Protein AF-A0A7G8HA91-F1 (afdb_monomer_lite)

pLDDT: mean 74.16, std 12.28, range [46.06, 89.06]

Radius of gyration: 21.81 Å; chains: 1; bounding box: 68×34×41 Å

Sequence (102 aa):
MRGGRLWSLIVLALVLGGLVVPILLSAVRRQASSRGFGRGVATSLCSLAHTSTGLSHDDAMAQLEEIQTSFVRTRAVDAEAFLDGVDQVATSLPACRFLGEP

Secondary structure (DSSP, 8-state):
--SHHHHHHHHHHHHHHHHHHHHHHHHHHHHHHHHHHHHHHHHHHHHHHHSTTS--HHHHHHHHHHHHHHHHHTTSS-HHHHHHHHHHHHHH-GGGGGGG--

Structure (mmCIF, N/CA/C/O backbone):
data_AF-A0A7G8HA91-F1
#
_entry.id   AF-A0A7G8HA91-F1
#
loop_
_atom_site.group_PDB
_atom_site.id
_atom_site.type_symbol
_atom_site.label_atom_id
_atom_site.label_alt_id
_atom_site.label_comp_id
_atom_site.label_asym_id
_atom_site.label_entity_id
_atom_site.label_seq_id
_atom_site.pdbx_PDB_ins_code
_atom_site.Cartn_x
_atom_site.Cartn_y
_atom_site.Cartn_z
_atom_site.occupancy
_atom_site.B_iso_or_equiv
_atom_site.auth_seq_id
_atom_site.auth_comp_id
_atom_site.auth_asym_id
_atom_site.auth_atom_id
_atom_site.pdbx_PDB_model_num
ATOM 1 N N . MET A 1 1 ? -49.887 19.502 27.099 1.00 46.06 1 MET A N 1
ATOM 2 C CA . MET A 1 1 ? -48.549 18.867 27.135 1.00 46.06 1 MET A CA 1
ATOM 3 C C . MET A 1 1 ? -48.373 17.966 25.906 1.00 46.06 1 MET A C 1
ATOM 5 O O . MET A 1 1 ? -48.756 16.809 25.951 1.00 46.06 1 MET A O 1
ATOM 9 N N . ARG A 1 2 ? -47.903 18.488 24.762 1.00 53.91 2 ARG A N 1
ATOM 10 C CA . ARG A 1 2 ? -47.718 17.685 23.523 1.00 53.91 2 ARG A CA 1
ATOM 11 C C . ARG A 1 2 ? -46.360 17.888 22.827 1.00 53.91 2 ARG A C 1
ATOM 13 O O . ARG A 1 2 ? -46.041 17.129 21.925 1.00 53.91 2 ARG A O 1
ATOM 20 N N . GLY A 1 3 ? -45.534 18.835 23.289 1.00 56.19 3 GLY A N 1
ATOM 21 C CA . GLY A 1 3 ? -44.212 19.128 22.708 1.00 56.19 3 GLY A CA 1
ATOM 22 C C . GLY A 1 3 ? -43.041 18.290 23.245 1.00 56.19 3 GLY A C 1
ATOM 23 O O . GLY A 1 3 ? -42.025 18.175 22.570 1.00 56.19 3 GLY A O 1
ATOM 24 N N . GLY A 1 4 ? -43.169 17.660 24.420 1.00 63.22 4 GLY A N 1
ATOM 25 C CA . GLY A 1 4 ? -42.050 16.942 25.058 1.00 63.22 4 GLY A CA 1
ATOM 26 C C . GLY A 1 4 ? -41.671 15.616 24.386 1.00 63.22 4 GLY A C 1
ATOM 27 O O . GLY A 1 4 ? -40.512 15.212 24.419 1.00 63.22 4 GLY A O 1
ATOM 28 N N . ARG A 1 5 ? -42.629 14.949 23.725 1.00 66.94 5 ARG A N 1
ATOM 29 C CA . ARG A 1 5 ? -42.405 13.619 23.130 1.00 66.94 5 ARG A CA 1
ATOM 30 C C . ARG A 1 5 ? -41.576 13.675 21.844 1.00 66.94 5 ARG A C 1
ATOM 32 O O . ARG A 1 5 ? -40.789 12.772 21.597 1.00 66.94 5 ARG A O 1
ATOM 39 N N . LEU A 1 6 ? -41.719 14.748 21.061 1.00 68.12 6 LEU A N 1
ATOM 40 C CA . LEU A 1 6 ? -40.935 14.958 19.839 1.00 68.12 6 LEU A CA 1
ATOM 41 C C . LEU A 1 6 ? -39.490 15.353 20.169 1.00 68.12 6 LEU A C 1
ATOM 43 O O . LEU A 1 6 ? -38.549 14.822 19.591 1.00 68.12 6 LEU A O 1
ATOM 47 N N . TRP A 1 7 ? -39.321 16.230 21.161 1.00 71.75 7 TRP A N 1
ATOM 48 C CA . TRP A 1 7 ? -38.006 16.650 21.645 1.00 71.75 7 TRP A CA 1
ATOM 49 C C . TRP A 1 7 ? -37.199 15.492 22.231 1.00 71.75 7 TRP A C 1
ATOM 51 O O . TRP A 1 7 ? -36.011 15.371 21.952 1.00 71.75 7 TRP A O 1
ATOM 61 N N . SER A 1 8 ? -37.845 14.593 22.976 1.00 71.88 8 SER A N 1
ATOM 62 C CA . SER A 1 8 ? -37.177 13.415 23.533 1.00 71.88 8 SER A CA 1
ATOM 63 C C . SER A 1 8 ? -36.667 12.456 22.447 1.00 71.88 8 SER A C 1
ATOM 65 O O . SER A 1 8 ? -35.565 11.933 22.578 1.00 71.88 8 SER A O 1
ATOM 67 N N . LEU A 1 9 ? -37.398 12.293 21.336 1.00 71.81 9 LEU A N 1
ATOM 68 C CA . LEU A 1 9 ? -36.954 11.486 20.190 1.00 71.81 9 LEU A CA 1
ATOM 69 C C . LEU A 1 9 ? -35.764 12.114 19.452 1.00 71.81 9 LEU A C 1
ATOM 71 O O . LEU A 1 9 ? -34.849 11.398 19.059 1.00 71.81 9 LEU A O 1
ATOM 75 N N . ILE A 1 10 ? -35.752 13.441 19.297 1.00 72.56 10 ILE A N 1
ATOM 76 C CA . ILE A 1 10 ? -34.640 14.168 18.663 1.00 72.56 10 ILE A CA 1
ATOM 77 C C 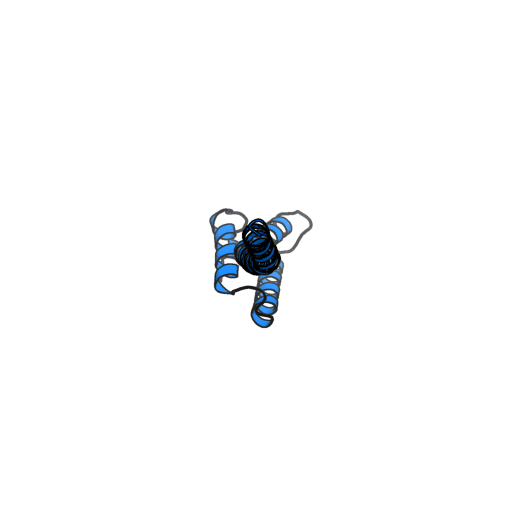. ILE A 1 10 ? -33.372 14.059 19.516 1.00 72.56 10 ILE A C 1
ATOM 79 O O . ILE A 1 10 ? -32.301 13.773 18.988 1.00 72.56 10 ILE A O 1
ATOM 83 N N . VAL A 1 11 ? -33.492 14.223 20.837 1.00 73.00 11 VAL A N 1
ATOM 84 C CA . VAL A 1 11 ? -32.366 14.053 21.767 1.00 73.00 11 VAL A CA 1
ATOM 85 C C . VAL A 1 11 ? -31.868 12.609 21.754 1.00 73.00 11 VAL A C 1
ATOM 87 O O . VAL A 1 11 ? -30.665 12.385 21.680 1.00 73.00 11 VAL A O 1
ATOM 90 N N . LEU A 1 12 ? -32.769 11.623 21.746 1.00 72.75 12 LEU A N 1
ATOM 91 C CA . LEU A 1 12 ? -32.394 10.211 21.662 1.00 72.75 12 LEU A CA 1
ATOM 92 C C . LEU A 1 12 ? -31.651 9.898 20.352 1.00 72.75 12 LEU A C 1
ATOM 94 O O . LEU A 1 12 ? -30.636 9.208 20.377 1.00 72.75 12 LEU A O 1
ATOM 98 N N . ALA A 1 13 ? -32.107 10.450 19.224 1.00 68.31 13 ALA A N 1
ATOM 99 C CA . ALA A 1 13 ? -31.448 10.308 17.928 1.00 68.31 13 ALA A CA 1
ATOM 100 C C . ALA A 1 13 ? -30.088 11.026 17.873 1.00 68.31 13 ALA A C 1
ATOM 102 O O . ALA A 1 13 ? -29.157 10.501 17.273 1.00 68.31 13 ALA A O 1
ATOM 103 N N . LEU A 1 14 ? -29.942 12.182 18.528 1.00 69.75 14 LEU A N 1
ATOM 104 C CA . LEU A 1 14 ? -28.666 12.896 18.653 1.00 69.75 14 LEU A CA 1
ATOM 105 C C . LEU A 1 14 ? -27.666 12.142 19.535 1.00 69.75 14 LEU A C 1
ATOM 107 O O . LEU A 1 14 ? -26.488 12.092 19.198 1.00 69.75 14 LEU A O 1
ATOM 111 N N . VAL A 1 15 ? -28.118 11.524 20.628 1.00 65.44 15 VAL A N 1
ATOM 112 C CA . VAL A 1 15 ? -27.260 10.714 21.509 1.00 65.44 15 VAL A CA 1
ATOM 113 C C . VAL A 1 15 ? -26.856 9.411 20.816 1.00 65.44 15 VAL A C 1
ATOM 115 O O . VAL A 1 15 ? -25.678 9.065 20.809 1.00 65.44 15 VAL A O 1
ATOM 118 N N . LEU A 1 16 ? -27.796 8.718 20.165 1.00 60.56 16 LEU A N 1
ATOM 119 C CA . LEU A 1 16 ? -27.498 7.512 19.385 1.00 60.56 16 LEU A CA 1
ATOM 120 C C . LEU A 1 16 ? -26.612 7.829 18.173 1.00 60.56 16 LEU A C 1
ATOM 122 O O . LEU A 1 16 ? -25.626 7.137 17.941 1.00 60.56 16 LEU A O 1
ATOM 126 N N . GLY A 1 17 ? -26.898 8.900 17.433 1.00 59.31 17 GLY A N 1
ATOM 127 C CA . GLY A 1 17 ? -26.081 9.352 16.308 1.00 59.31 17 GLY A CA 1
ATOM 128 C C . GLY A 1 17 ? -24.686 9.799 16.745 1.00 59.31 17 GLY A C 1
ATOM 129 O O . GLY A 1 17 ? -23.697 9.405 16.138 1.00 59.31 17 GLY A O 1
ATOM 130 N N . GLY A 1 18 ? -24.581 10.545 17.845 1.00 59.78 18 GLY A N 1
ATOM 131 C CA . GLY A 1 18 ? -23.310 11.015 18.393 1.00 59.78 18 GLY A CA 1
ATOM 132 C C . GLY A 1 18 ? -22.404 9.898 18.912 1.00 59.78 18 GLY A C 1
ATOM 133 O O . GLY A 1 18 ? -21.190 10.067 18.902 1.00 59.78 18 GLY A O 1
ATOM 134 N N . LEU A 1 19 ? -22.965 8.756 19.325 1.00 58.06 19 LEU A N 1
ATOM 135 C CA . LEU A 1 19 ? -22.198 7.635 19.879 1.00 58.06 19 LEU A CA 1
ATOM 136 C C . LEU A 1 19 ? -21.923 6.527 18.852 1.00 58.06 19 LEU A C 1
ATOM 138 O O . LEU A 1 19 ? -20.832 5.966 18.824 1.00 58.06 19 LEU A O 1
ATOM 142 N N . VAL A 1 20 ? -22.883 6.225 17.975 1.00 57.12 20 VAL A N 1
ATOM 143 C CA . VAL A 1 20 ? -22.784 5.109 17.018 1.00 57.12 20 VAL A CA 1
ATOM 144 C C . VAL A 1 20 ? -21.978 5.495 15.771 1.00 57.12 20 VAL A C 1
ATOM 146 O O . VAL A 1 20 ? -21.193 4.689 15.267 1.00 57.12 20 VAL A O 1
ATOM 149 N N . VAL A 1 21 ? -22.095 6.742 15.302 1.00 58.47 21 VAL A N 1
ATOM 150 C CA . VAL A 1 21 ? -21.350 7.248 14.135 1.00 58.47 21 VAL A CA 1
ATOM 151 C C . VAL A 1 21 ? -19.825 7.228 14.336 1.00 58.47 21 VAL A C 1
ATOM 153 O O . VAL A 1 21 ? -19.140 6.718 13.447 1.00 58.47 21 VAL A O 1
ATOM 156 N N . PRO A 1 22 ? -19.240 7.695 15.460 1.00 56.34 22 PRO A N 1
ATOM 157 C CA . PRO A 1 22 ? -17.785 7.651 15.635 1.00 56.34 22 PRO A CA 1
ATOM 158 C C . PRO A 1 22 ? -17.230 6.227 15.773 1.00 56.34 22 PRO A C 1
ATOM 160 O O . PRO A 1 22 ? -16.105 5.973 15.338 1.00 56.34 22 PRO A O 1
ATOM 163 N N . ILE A 1 23 ? -18.004 5.282 16.318 1.00 59.84 23 ILE A N 1
ATOM 164 C CA . ILE A 1 23 ? -17.590 3.874 16.437 1.00 59.84 23 ILE A CA 1
ATOM 165 C C . ILE A 1 23 ? -17.545 3.220 15.051 1.00 59.84 23 ILE A C 1
ATOM 167 O O . ILE A 1 23 ? -16.541 2.601 14.693 1.00 59.84 23 ILE A O 1
ATOM 171 N N . LEU A 1 24 ? -18.584 3.425 14.235 1.00 54.47 24 LEU A N 1
ATOM 172 C CA . LEU A 1 24 ? -18.622 2.934 12.855 1.00 54.47 24 LEU A CA 1
ATOM 173 C C . LEU A 1 24 ? -17.533 3.582 11.994 1.00 54.47 24 LEU A C 1
ATOM 175 O O . LEU A 1 24 ? -16.824 2.877 11.281 1.00 54.47 24 LEU A O 1
ATOM 179 N N . LEU A 1 25 ? -17.325 4.897 12.107 1.00 53.69 25 LEU A N 1
ATOM 180 C CA . LEU A 1 25 ? -16.247 5.595 11.399 1.00 53.69 25 LEU A CA 1
ATOM 181 C C . LEU A 1 25 ? -14.861 5.089 11.803 1.00 53.69 25 LEU A C 1
ATOM 183 O O . LEU A 1 25 ? -13.983 4.999 10.950 1.00 53.69 25 LEU A O 1
ATOM 187 N N . SER A 1 26 ? -14.654 4.735 13.073 1.00 56.12 26 SER A N 1
ATOM 188 C CA . SER A 1 26 ? -13.379 4.189 13.554 1.00 56.12 26 SER A CA 1
ATOM 189 C C . SER A 1 26 ? -13.113 2.787 13.009 1.00 56.12 26 SER A C 1
ATOM 191 O O . SER A 1 26 ? -11.992 2.495 12.593 1.00 56.12 26 SER A O 1
ATOM 193 N N . ALA A 1 27 ? -14.139 1.933 12.957 1.00 55.75 27 ALA A N 1
ATOM 194 C CA . ALA A 1 27 ? -14.039 0.601 12.366 1.00 55.75 27 ALA A CA 1
ATOM 195 C C . ALA A 1 27 ? -13.806 0.673 10.848 1.00 55.75 27 ALA A C 1
ATOM 197 O O . ALA A 1 27 ? -12.904 0.020 10.328 1.00 55.75 27 ALA A O 1
ATOM 198 N N . VAL A 1 28 ? -14.544 1.542 10.148 1.00 55.06 28 VAL A N 1
ATOM 199 C CA . VAL A 1 28 ? -14.372 1.772 8.707 1.00 55.06 28 VAL A CA 1
ATOM 200 C C . VAL A 1 28 ? -13.005 2.381 8.406 1.00 55.06 28 VAL A C 1
ATOM 202 O O . VAL A 1 28 ? -12.362 1.949 7.459 1.00 55.06 28 VAL A O 1
ATOM 205 N N . ARG A 1 29 ? -12.499 3.318 9.220 1.00 52.88 29 ARG A N 1
ATOM 206 C CA . ARG A 1 29 ? -11.131 3.843 9.070 1.00 52.88 29 ARG A CA 1
ATOM 207 C C . ARG A 1 29 ? -10.076 2.767 9.265 1.00 52.88 29 ARG A C 1
ATOM 209 O O . ARG A 1 29 ? -9.147 2.715 8.471 1.00 52.88 29 ARG A O 1
ATOM 216 N N . ARG A 1 30 ? -10.207 1.909 10.282 1.00 54.50 30 ARG A N 1
ATOM 217 C CA . ARG A 1 30 ? -9.269 0.791 10.490 1.00 54.50 30 ARG A CA 1
ATOM 218 C C . ARG A 1 30 ? -9.289 -0.182 9.315 1.00 54.50 30 ARG A C 1
ATOM 220 O O . ARG A 1 30 ? -8.231 -0.584 8.852 1.00 54.50 30 ARG A O 1
ATOM 227 N N . GLN A 1 31 ? -10.467 -0.483 8.781 1.00 50.31 31 GLN A N 1
ATOM 228 C CA . GLN A 1 31 ? -10.621 -1.415 7.664 1.00 50.31 31 GLN A CA 1
ATOM 229 C C . GLN A 1 31 ? -10.218 -0.816 6.306 1.00 50.31 31 GLN A C 1
ATOM 231 O O . GLN A 1 31 ? -9.670 -1.508 5.453 1.00 50.31 31 GLN A O 1
ATOM 236 N N . ALA A 1 32 ? -10.451 0.480 6.092 1.00 53.34 32 ALA A N 1
ATOM 237 C CA . ALA A 1 32 ? -9.965 1.200 4.917 1.00 53.34 32 ALA A CA 1
ATOM 238 C C . ALA A 1 32 ? -8.441 1.377 4.970 1.00 53.34 32 ALA A C 1
ATOM 240 O O . ALA A 1 32 ? -7.769 1.208 3.955 1.00 53.34 32 ALA A O 1
ATOM 241 N N . SER A 1 33 ? -7.896 1.645 6.161 1.00 54.22 33 SER A N 1
ATOM 242 C CA . SER A 1 33 ? -6.454 1.663 6.389 1.00 54.22 33 SER A CA 1
ATOM 243 C C . SER A 1 33 ? -5.849 0.293 6.102 1.00 54.22 33 SER A C 1
ATOM 245 O O . SER A 1 33 ? -4.845 0.244 5.410 1.00 54.22 33 SER A O 1
ATOM 247 N N . SER A 1 34 ? -6.454 -0.815 6.552 1.00 58.25 34 SER A N 1
ATOM 248 C CA . SER A 1 34 ? -5.876 -2.154 6.358 1.00 58.25 34 SER A CA 1
ATOM 249 C C . SER A 1 34 ? -5.842 -2.586 4.890 1.00 58.25 34 SER A C 1
ATOM 251 O O . SER A 1 34 ? -4.833 -3.118 4.444 1.00 58.25 34 SER A O 1
ATOM 253 N N . ARG A 1 35 ? -6.903 -2.308 4.119 1.00 62.25 35 ARG A N 1
ATOM 254 C CA . ARG A 1 35 ? -6.982 -2.675 2.693 1.00 62.25 35 ARG A CA 1
ATOM 255 C C . ARG A 1 35 ? -6.063 -1.847 1.794 1.00 62.25 35 ARG A C 1
ATOM 257 O O . ARG A 1 35 ? -5.627 -2.328 0.758 1.00 62.25 35 ARG A O 1
ATOM 264 N N . GLY A 1 36 ? -5.788 -0.596 2.163 1.00 75.75 36 GLY A N 1
ATOM 265 C CA . GLY A 1 36 ? -4.908 0.291 1.394 1.00 75.75 36 GLY A CA 1
ATOM 266 C C . GLY A 1 36 ? -3.436 0.234 1.807 1.00 75.75 36 GLY A C 1
ATOM 267 O O . GLY A 1 36 ? -2.584 0.728 1.070 1.00 75.75 36 GLY A O 1
ATOM 268 N N . PHE A 1 37 ? -3.127 -0.343 2.973 1.00 78.94 37 PHE A N 1
ATOM 269 C CA . PHE A 1 37 ? -1.792 -0.277 3.566 1.00 78.94 37 PHE A CA 1
ATOM 270 C C . PHE A 1 37 ? -0.743 -1.023 2.737 1.00 78.94 37 PHE A C 1
ATOM 272 O O . PHE A 1 37 ? 0.262 -0.420 2.371 1.00 78.94 37 PHE A O 1
ATOM 279 N N . GLY A 1 38 ? -1.005 -2.283 2.367 1.00 81.69 38 GLY A N 1
ATOM 280 C CA . GLY A 1 38 ? -0.078 -3.077 1.547 1.00 81.69 38 GLY A CA 1
ATOM 281 C C . GLY A 1 38 ? 0.234 -2.416 0.207 1.00 81.69 38 GLY A C 1
ATOM 282 O O . GLY A 1 38 ? 1.394 -2.272 -0.171 1.00 81.69 38 GLY A O 1
ATOM 283 N N . ARG A 1 39 ? -0.798 -1.870 -0.447 1.00 84.62 39 ARG A N 1
ATOM 284 C CA . ARG A 1 39 ? -0.662 -1.109 -1.695 1.00 84.62 39 ARG A CA 1
ATOM 285 C C . ARG A 1 39 ? 0.197 0.146 -1.516 1.00 84.62 39 ARG A C 1
ATOM 287 O O . ARG A 1 39 ? 1.060 0.425 -2.346 1.00 84.62 39 ARG A O 1
ATOM 294 N N . GLY A 1 40 ? -0.022 0.912 -0.447 1.00 84.38 40 GLY A N 1
ATOM 295 C CA . GLY A 1 40 ? 0.746 2.127 -0.155 1.00 84.38 40 GLY A CA 1
ATOM 296 C C . GLY A 1 40 ? 2.221 1.846 0.142 1.00 84.38 40 GLY A C 1
ATOM 297 O O . GLY A 1 40 ? 3.095 2.536 -0.388 1.00 84.38 40 GLY A O 1
ATOM 298 N N . VAL A 1 41 ? 2.496 0.805 0.932 1.00 85.75 41 VAL A N 1
ATOM 299 C CA . VAL A 1 41 ? 3.859 0.350 1.245 1.00 85.75 41 VAL A CA 1
ATOM 300 C C . VAL A 1 41 ? 4.567 -0.118 -0.024 1.00 85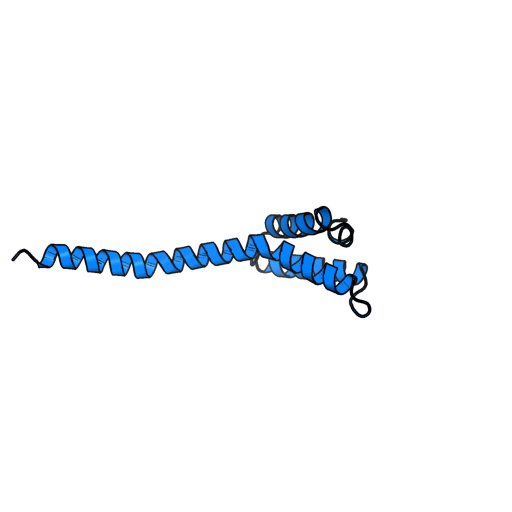.75 41 VAL A C 1
ATOM 302 O O . VAL A 1 41 ? 5.638 0.397 -0.336 1.00 85.75 41 VAL A O 1
ATOM 305 N N . ALA A 1 42 ? 3.940 -0.997 -0.811 1.00 86.00 42 ALA A N 1
ATOM 306 C CA . ALA A 1 42 ? 4.521 -1.500 -2.054 1.00 86.00 42 ALA A CA 1
ATOM 307 C C . ALA A 1 42 ? 4.785 -0.382 -3.076 1.00 86.00 42 ALA A C 1
ATOM 309 O O . ALA A 1 42 ? 5.846 -0.342 -3.692 1.00 86.00 42 ALA A O 1
ATOM 310 N N . THR A 1 43 ? 3.868 0.582 -3.216 1.00 86.00 43 THR A N 1
ATOM 311 C CA . THR A 1 43 ? 4.073 1.739 -4.109 1.00 86.00 43 THR A CA 1
ATOM 312 C C . THR A 1 43 ? 5.260 2.594 -3.653 1.00 86.00 43 THR A C 1
ATOM 314 O O . THR A 1 43 ? 6.056 3.040 -4.478 1.00 86.00 43 THR A O 1
ATOM 317 N N . SER A 1 44 ? 5.403 2.803 -2.340 1.00 84.81 44 SER A N 1
ATOM 318 C CA . SER A 1 44 ? 6.497 3.598 -1.770 1.00 84.81 44 SER A CA 1
ATOM 319 C C . SER A 1 44 ? 7.846 2.898 -1.937 1.00 84.81 44 SER A C 1
ATOM 321 O O . SER A 1 44 ? 8.798 3.521 -2.399 1.00 84.81 44 SER A O 1
ATOM 323 N N . LEU A 1 45 ? 7.919 1.601 -1.625 1.00 84.44 45 LEU A N 1
ATOM 324 C CA . LEU A 1 45 ? 9.131 0.794 -1.788 1.00 84.44 45 LEU A CA 1
ATOM 325 C C . LEU A 1 45 ? 9.541 0.685 -3.255 1.00 84.44 45 LEU A C 1
ATOM 327 O O . LEU A 1 45 ? 10.710 0.878 -3.570 1.00 84.44 45 LEU A O 1
ATOM 331 N N . CYS A 1 46 ? 8.584 0.473 -4.160 1.00 86.12 46 CYS A N 1
ATOM 332 C CA . CYS A 1 46 ? 8.876 0.464 -5.587 1.00 86.12 46 CYS A CA 1
ATOM 333 C C . CYS A 1 46 ? 9.391 1.823 -6.077 1.0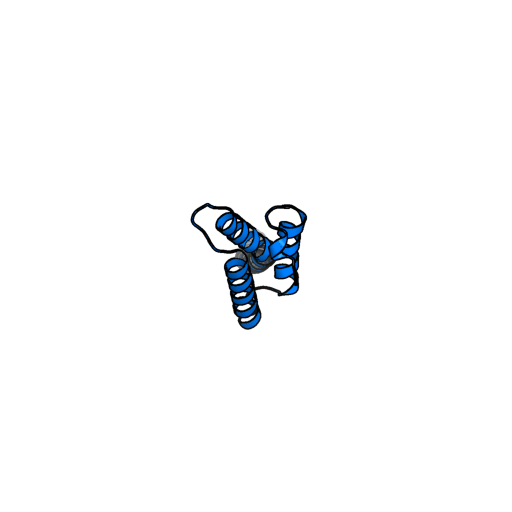0 86.12 46 CYS A C 1
ATOM 335 O O . CYS A 1 46 ? 10.368 1.882 -6.817 1.00 86.12 46 CYS A O 1
ATOM 337 N N . SER A 1 47 ? 8.783 2.929 -5.630 1.00 84.69 47 SER A N 1
ATOM 338 C CA . SER A 1 47 ? 9.279 4.266 -5.963 1.00 84.69 47 SER A CA 1
ATOM 339 C C . SER A 1 47 ? 10.699 4.490 -5.449 1.00 84.69 47 SER A C 1
ATOM 341 O O . SER A 1 47 ? 11.494 5.097 -6.159 1.00 84.69 47 SER A O 1
ATOM 343 N N . LEU A 1 48 ? 11.022 4.023 -4.239 1.00 82.62 48 LEU A N 1
ATOM 344 C CA . LEU A 1 48 ? 12.366 4.142 -3.675 1.00 82.62 48 LEU A CA 1
ATOM 345 C C . LEU A 1 48 ? 13.369 3.339 -4.500 1.00 82.62 48 LEU A C 1
ATOM 347 O O . LEU A 1 48 ? 14.347 3.924 -4.953 1.00 82.62 48 LEU A O 1
ATOM 351 N N . ALA A 1 49 ? 13.062 2.073 -4.784 1.00 83.56 49 ALA A N 1
ATOM 352 C CA . ALA A 1 49 ? 13.897 1.176 -5.579 1.00 83.56 49 ALA A CA 1
ATOM 353 C C . ALA A 1 49 ? 14.156 1.662 -7.018 1.00 83.56 49 ALA A C 1
ATOM 355 O O . ALA A 1 49 ? 15.158 1.306 -7.634 1.00 83.56 49 ALA A O 1
ATOM 356 N N . HIS A 1 50 ? 13.255 2.475 -7.577 1.00 76.50 50 HIS A N 1
ATOM 357 C CA . HIS A 1 50 ? 13.409 3.056 -8.914 1.00 76.50 50 HIS A CA 1
ATOM 358 C C . HIS A 1 50 ? 14.033 4.456 -8.928 1.00 76.50 50 HIS A C 1
ATOM 360 O O . HIS A 1 50 ? 14.338 4.983 -10.000 1.00 76.50 50 HIS A O 1
ATOM 366 N N . THR A 1 51 ? 14.238 5.082 -7.768 1.00 75.06 51 THR A N 1
ATOM 367 C CA . THR A 1 51 ? 14.970 6.351 -7.688 1.00 75.06 51 THR A CA 1
ATOM 368 C C . THR A 1 51 ? 16.474 6.104 -7.621 1.00 75.06 51 THR A C 1
ATOM 370 O O . THR A 1 51 ? 16.938 5.224 -6.908 1.00 75.06 51 THR A O 1
ATOM 373 N N . SER A 1 52 ? 17.263 6.922 -8.325 1.00 55.50 52 SER A N 1
ATOM 374 C CA . SER A 1 52 ? 18.722 6.771 -8.495 1.00 55.50 52 SER A CA 1
ATOM 375 C C . SER A 1 52 ? 19.563 6.865 -7.207 1.00 55.50 52 SER A C 1
ATOM 377 O O . SER A 1 52 ? 20.788 6.806 -7.270 1.00 55.50 52 SER A O 1
ATOM 379 N N . THR A 1 53 ? 18.924 7.042 -6.050 1.00 60.25 53 THR A N 1
ATOM 380 C CA . THR A 1 53 ? 19.534 7.137 -4.716 1.00 60.25 53 THR A CA 1
ATOM 381 C C . THR A 1 53 ? 18.916 6.185 -3.684 1.00 60.25 53 THR A C 1
ATOM 383 O O . THR A 1 53 ? 19.363 6.190 -2.539 1.00 60.25 53 THR A O 1
ATOM 386 N N . GLY A 1 54 ? 17.892 5.399 -4.030 1.00 66.38 54 GLY A N 1
ATOM 387 C CA . GLY A 1 54 ? 17.067 4.683 -3.056 1.00 66.38 54 GLY A CA 1
ATOM 388 C C . GLY A 1 54 ? 17.097 3.171 -3.243 1.00 66.38 54 GLY A C 1
ATOM 389 O O . GLY A 1 54 ? 16.839 2.704 -4.337 1.00 66.38 54 GLY A O 1
ATOM 390 N N . LEU A 1 55 ? 17.405 2.459 -2.152 1.00 67.81 55 LEU A N 1
ATOM 391 C CA . LEU A 1 55 ? 17.178 1.032 -1.865 1.00 67.81 55 LEU A CA 1
ATOM 392 C C . LEU A 1 55 ? 17.390 0.007 -3.003 1.00 67.81 55 LEU A C 1
ATOM 394 O O . LEU A 1 55 ? 16.691 0.015 -4.011 1.00 67.81 55 LEU A O 1
ATOM 398 N N . SER A 1 56 ? 18.267 -0.980 -2.790 1.00 82.94 56 SER A N 1
ATOM 399 C CA . SER A 1 56 ? 18.309 -2.139 -3.692 1.00 82.94 56 SER A CA 1
ATOM 400 C C . SER A 1 56 ? 16.982 -2.918 -3.658 1.00 82.94 56 SER A C 1
ATOM 402 O O . SER A 1 56 ? 16.206 -2.800 -2.706 1.00 82.94 56 SER A O 1
ATOM 404 N N . HIS A 1 57 ? 16.707 -3.723 -4.690 1.00 83.00 57 HIS A N 1
ATOM 405 C CA . HIS A 1 57 ? 15.520 -4.589 -4.703 1.00 83.00 57 HIS A CA 1
ATOM 406 C C . HIS A 1 57 ? 15.488 -5.522 -3.482 1.00 83.00 57 HIS A C 1
ATOM 408 O O . HIS A 1 57 ? 14.434 -5.677 -2.867 1.00 83.00 57 HIS A O 1
ATOM 414 N N . ASP A 1 58 ? 16.648 -6.052 -3.086 1.00 83.44 58 ASP A N 1
ATOM 415 C CA . ASP A 1 58 ? 16.790 -6.917 -1.913 1.00 83.44 58 ASP A CA 1
ATOM 416 C C . ASP A 1 58 ? 16.476 -6.162 -0.614 1.00 83.44 58 ASP A C 1
ATOM 418 O O . ASP A 1 58 ? 15.728 -6.655 0.228 1.00 83.44 58 ASP A O 1
ATOM 422 N N . ASP A 1 59 ? 16.965 -4.925 -0.471 1.00 86.00 59 ASP A N 1
ATOM 423 C CA . ASP A 1 59 ? 16.640 -4.087 0.690 1.00 86.00 59 ASP A CA 1
ATOM 424 C C . ASP A 1 59 ? 15.143 -3.744 0.738 1.00 86.00 59 ASP A C 1
ATOM 426 O O . ASP A 1 59 ? 14.560 -3.599 1.815 1.00 86.00 59 ASP A O 1
ATOM 430 N N . ALA A 1 60 ? 14.507 -3.593 -0.428 1.00 85.56 60 ALA A N 1
ATOM 431 C CA . ALA A 1 60 ? 13.088 -3.265 -0.526 1.00 85.56 60 ALA A CA 1
ATOM 432 C C . ALA A 1 60 ? 12.222 -4.459 -0.132 1.00 85.56 60 ALA A C 1
ATOM 434 O O . ALA A 1 60 ? 11.236 -4.280 0.584 1.00 85.56 60 ALA A O 1
ATOM 435 N N . MET A 1 61 ? 12.624 -5.668 -0.525 1.00 86.44 61 MET A N 1
ATOM 436 C CA . MET A 1 61 ? 12.007 -6.903 -0.052 1.00 86.44 61 MET A CA 1
ATOM 437 C C . MET A 1 61 ? 12.221 -7.115 1.448 1.00 86.44 61 MET A C 1
ATOM 439 O O . MET A 1 61 ? 11.256 -7.385 2.160 1.00 86.44 61 MET A O 1
ATOM 443 N N . ALA A 1 62 ? 13.439 -6.905 1.955 1.00 86.94 62 ALA A N 1
ATOM 444 C CA . ALA A 1 62 ? 13.732 -7.037 3.381 1.00 86.94 62 ALA A CA 1
ATOM 445 C C . ALA A 1 62 ? 12.887 -6.072 4.231 1.00 86.94 62 ALA A C 1
ATOM 447 O O . ALA A 1 62 ? 12.323 -6.464 5.253 1.00 86.94 62 ALA A O 1
ATOM 448 N N . GLN A 1 63 ? 12.724 -4.821 3.783 1.00 86.25 63 GLN A N 1
ATOM 449 C CA . GLN A 1 63 ? 11.829 -3.876 4.453 1.00 86.25 63 GLN A CA 1
ATOM 450 C C . GLN A 1 63 ? 10.357 -4.272 4.343 1.00 86.25 63 GLN A C 1
ATOM 452 O O . GLN A 1 63 ? 9.605 -4.092 5.302 1.00 86.25 63 GLN A O 1
ATOM 457 N N . LEU A 1 64 ? 9.920 -4.808 3.201 1.00 86.75 64 LEU A N 1
ATOM 458 C CA . LEU A 1 64 ? 8.553 -5.295 3.043 1.00 86.75 64 LEU A CA 1
ATOM 459 C C . LEU A 1 64 ? 8.249 -6.424 4.042 1.00 86.75 64 LEU A C 1
ATOM 461 O O . LEU A 1 64 ? 7.200 -6.396 4.690 1.00 86.75 64 LEU A O 1
ATOM 4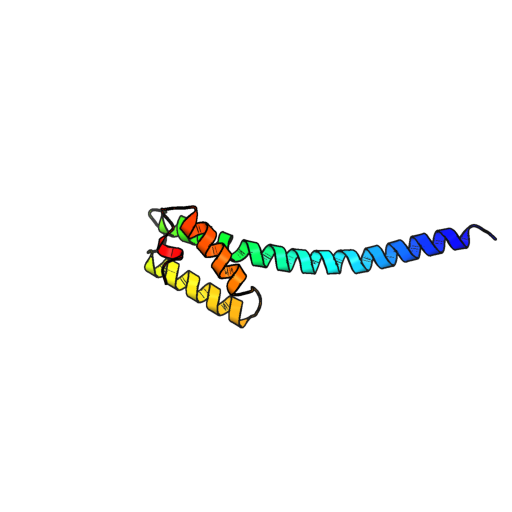65 N N . GLU A 1 65 ? 9.176 -7.368 4.206 1.00 87.25 65 GLU A N 1
ATOM 466 C CA . GLU A 1 65 ? 9.070 -8.488 5.145 1.00 87.25 65 GLU A CA 1
ATOM 467 C C . GLU A 1 65 ? 9.103 -8.016 6.607 1.00 87.25 65 GLU A C 1
ATOM 469 O O . GLU A 1 65 ? 8.297 -8.464 7.431 1.00 87.25 65 GLU A O 1
ATOM 474 N N . GLU A 1 66 ? 9.968 -7.053 6.943 1.00 87.19 66 GLU A N 1
ATOM 475 C CA . GLU A 1 66 ? 10.019 -6.452 8.279 1.00 87.19 66 GLU A CA 1
ATOM 476 C C . GLU A 1 66 ? 8.696 -5.754 8.626 1.00 87.19 66 GLU A C 1
ATOM 478 O O . GLU A 1 66 ? 8.136 -5.958 9.713 1.00 87.19 66 GLU A O 1
ATOM 483 N N . ILE A 1 67 ? 8.152 -4.973 7.685 1.00 84.00 67 ILE A N 1
ATOM 484 C CA . ILE A 1 67 ? 6.854 -4.309 7.828 1.00 84.00 67 ILE A CA 1
ATOM 485 C C . ILE A 1 67 ? 5.763 -5.367 8.004 1.00 84.00 67 ILE A C 1
ATOM 487 O O . ILE A 1 67 ? 5.020 -5.315 8.985 1.00 84.00 67 ILE A O 1
ATOM 491 N N . GLN A 1 68 ? 5.683 -6.369 7.131 1.00 83.12 68 GLN A N 1
ATOM 492 C CA . GLN A 1 68 ? 4.694 -7.438 7.264 1.00 83.12 68 GLN A CA 1
ATOM 493 C C . GLN A 1 68 ? 4.776 -8.097 8.650 1.00 83.12 68 GLN A C 1
ATOM 495 O O . GLN A 1 68 ? 3.775 -8.173 9.366 1.00 83.12 68 GLN A O 1
ATOM 500 N N . THR A 1 69 ? 5.973 -8.494 9.077 1.00 85.19 69 THR A N 1
ATOM 501 C CA . THR A 1 69 ? 6.206 -9.184 10.351 1.00 85.19 69 THR A CA 1
ATOM 502 C C . THR A 1 69 ? 5.805 -8.323 11.551 1.00 85.19 69 THR A C 1
ATOM 504 O O . THR A 1 69 ? 5.144 -8.801 12.480 1.00 85.19 69 THR A O 1
ATOM 507 N N . SER A 1 70 ? 6.157 -7.035 11.539 1.00 80.19 70 SER A N 1
ATOM 508 C CA . SER A 1 70 ? 5.827 -6.084 12.606 1.00 80.19 70 SER A CA 1
ATOM 509 C C . SER A 1 70 ? 4.316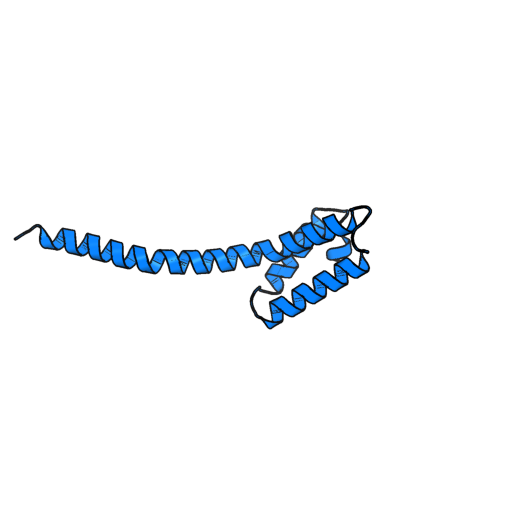 -5.825 12.707 1.00 80.19 70 SER A C 1
ATOM 511 O O . SER A 1 70 ? 3.730 -5.837 13.800 1.00 80.19 70 SER A O 1
ATOM 513 N N . PHE A 1 71 ? 3.642 -5.663 11.567 1.00 73.94 71 PHE A N 1
ATOM 514 C CA . PHE A 1 71 ? 2.210 -5.366 11.518 1.00 73.94 71 PHE A CA 1
ATOM 515 C C . PHE A 1 71 ? 1.330 -6.592 11.803 1.00 73.94 71 PHE A C 1
ATOM 517 O O . PHE A 1 71 ? 0.320 -6.466 12.503 1.00 73.94 71 PHE A O 1
ATOM 524 N N . VAL A 1 72 ? 1.742 -7.785 11.360 1.00 72.50 72 VAL A N 1
ATOM 525 C CA . VAL A 1 72 ? 1.080 -9.051 11.713 1.00 72.50 72 VAL A CA 1
ATOM 526 C C . VAL A 1 72 ? 1.210 -9.321 13.211 1.00 72.50 72 VAL A C 1
ATOM 528 O O . VAL A 1 72 ? 0.215 -9.636 13.869 1.00 72.50 72 VAL A O 1
ATOM 531 N N . ARG A 1 73 ? 2.399 -9.112 13.797 1.00 78.12 73 ARG A N 1
ATOM 532 C CA . ARG A 1 73 ? 2.621 -9.279 15.245 1.00 78.12 73 ARG A CA 1
ATOM 533 C C . ARG A 1 73 ? 1.705 -8.378 16.077 1.00 78.12 73 ARG A C 1
ATOM 535 O O . ARG A 1 73 ? 1.195 -8.804 17.111 1.00 78.12 73 ARG A O 1
ATOM 542 N N . THR A 1 74 ? 1.487 -7.143 15.635 1.00 74.00 74 THR A N 1
ATOM 543 C CA . THR A 1 74 ? 0.633 -6.168 16.334 1.00 74.00 74 THR A CA 1
ATOM 544 C C . THR A 1 74 ? -0.857 -6.324 16.013 1.00 74.00 74 THR A C 1
ATOM 546 O O . THR A 1 74 ? -1.678 -5.629 16.615 1.00 74.00 74 THR A O 1
ATOM 549 N N . ARG A 1 75 ? -1.224 -7.231 15.089 1.00 67.94 75 ARG A N 1
ATOM 550 C CA . ARG A 1 75 ? -2.564 -7.349 14.477 1.00 67.94 75 ARG A CA 1
ATOM 551 C C . ARG A 1 75 ? -3.118 -6.006 13.990 1.00 67.94 75 ARG A C 1
ATOM 553 O O . ARG A 1 75 ? -4.331 -5.791 13.980 1.00 67.94 75 ARG A O 1
ATOM 560 N N . ALA A 1 76 ? -2.231 -5.082 13.634 1.00 71.25 76 ALA A N 1
ATOM 561 C CA . ALA A 1 76 ? -2.613 -3.759 13.164 1.00 71.25 76 ALA A CA 1
ATOM 562 C C . ALA A 1 76 ? -3.179 -3.823 11.738 1.00 71.25 76 ALA A C 1
ATOM 564 O O . ALA A 1 76 ? -4.006 -2.989 11.366 1.00 71.25 76 ALA A O 1
ATOM 565 N N . VAL A 1 77 ? -2.758 -4.826 10.962 1.00 69.50 77 VAL A N 1
ATOM 566 C CA . VAL A 1 77 ? -3.212 -5.098 9.597 1.00 69.50 77 VAL A CA 1
ATOM 567 C C . VAL A 1 77 ? -3.393 -6.606 9.429 1.00 69.50 77 VAL A C 1
ATOM 569 O O . VAL A 1 77 ? -2.678 -7.402 10.038 1.00 69.50 77 VAL A O 1
ATOM 572 N N . ASP A 1 78 ? -4.383 -6.984 8.628 1.00 80.12 78 ASP A N 1
ATOM 573 C CA . ASP A 1 78 ? -4.606 -8.365 8.213 1.00 80.12 78 ASP A CA 1
ATOM 574 C C . ASP A 1 78 ? -3.549 -8.790 7.178 1.00 80.12 78 ASP A C 1
ATOM 576 O O . ASP A 1 78 ? -3.283 -8.051 6.228 1.00 80.12 78 ASP A O 1
ATOM 580 N N . ALA A 1 79 ? -2.924 -9.953 7.379 1.00 80.25 79 ALA A N 1
ATOM 581 C CA . ALA A 1 79 ? -1.807 -10.408 6.548 1.00 80.25 79 ALA A CA 1
ATOM 582 C C . ALA A 1 79 ? -2.224 -10.635 5.088 1.00 80.25 79 ALA A C 1
ATOM 584 O O . ALA A 1 79 ? -1.477 -10.279 4.178 1.00 80.25 79 ALA A O 1
ATOM 585 N N . GLU A 1 80 ? -3.421 -11.183 4.867 1.00 82.88 80 GLU A N 1
ATOM 586 C CA . GLU A 1 80 ? -3.944 -11.449 3.527 1.00 82.88 80 GLU A CA 1
ATOM 587 C C . GLU A 1 80 ? -4.280 -10.138 2.814 1.00 82.88 80 GLU A C 1
ATOM 589 O O . GLU A 1 80 ? -3.862 -9.932 1.681 1.00 82.88 80 GLU A O 1
ATOM 594 N N . ALA A 1 81 ? -4.946 -9.200 3.495 1.00 82.19 81 ALA A N 1
ATOM 595 C CA . ALA A 1 81 ? -5.243 -7.881 2.936 1.00 82.19 81 ALA A CA 1
ATOM 596 C C . ALA A 1 81 ? -3.975 -7.059 2.641 1.00 82.19 81 ALA A C 1
ATOM 598 O O . ALA A 1 81 ? -3.960 -6.251 1.710 1.00 82.19 81 ALA A O 1
ATOM 599 N N . PHE A 1 82 ? -2.912 -7.244 3.430 1.00 83.75 82 PHE A N 1
ATOM 600 C CA . PHE A 1 82 ? -1.610 -6.643 3.156 1.00 83.75 82 PHE A CA 1
ATOM 601 C C . PHE A 1 82 ? -0.998 -7.214 1.876 1.00 83.75 82 PHE A C 1
ATOM 603 O O . PHE A 1 82 ? -0.660 -6.444 0.978 1.00 83.75 82 PHE A O 1
ATOM 610 N N . LEU A 1 83 ? -0.899 -8.543 1.784 1.00 85.50 83 LEU A N 1
ATOM 611 C CA . LEU A 1 83 ? -0.333 -9.233 0.625 1.00 85.50 83 LEU A CA 1
ATOM 612 C C . LEU A 1 83 ? -1.126 -8.956 -0.653 1.00 85.50 83 LEU A C 1
ATOM 614 O O . LEU A 1 83 ? -0.520 -8.667 -1.676 1.00 85.50 83 LEU A O 1
ATOM 618 N N . ASP A 1 84 ? -2.458 -8.931 -0.586 1.00 88.38 84 ASP A N 1
ATOM 619 C CA . ASP A 1 84 ? -3.316 -8.560 -1.719 1.00 88.38 84 ASP A CA 1
ATOM 620 C C . ASP A 1 84 ? -3.013 -7.137 -2.218 1.00 88.38 84 ASP A C 1
ATOM 622 O O . ASP A 1 84 ? -2.920 -6.877 -3.417 1.00 88.38 84 ASP A O 1
ATOM 626 N N . GLY A 1 85 ? -2.777 -6.200 -1.295 1.00 86.56 85 GLY A N 1
ATOM 627 C CA . GLY A 1 85 ? -2.371 -4.841 -1.640 1.00 86.56 85 GLY A CA 1
ATOM 628 C C . GLY A 1 85 ? -0.999 -4.773 -2.317 1.00 86.56 85 GLY A C 1
ATOM 629 O O . GLY A 1 85 ? -0.826 -3.979 -3.243 1.00 86.56 85 GLY A O 1
ATOM 630 N N . VAL A 1 86 ? -0.037 -5.585 -1.870 1.00 87.25 86 VAL A N 1
ATOM 631 C CA . VAL A 1 86 ? 1.299 -5.692 -2.481 1.00 87.25 86 VAL A CA 1
ATOM 632 C C . VAL A 1 86 ? 1.202 -6.309 -3.877 1.00 87.25 86 VAL A C 1
ATOM 634 O O . VAL A 1 86 ? 1.723 -5.737 -4.835 1.00 87.25 86 VAL A O 1
ATOM 637 N N . ASP A 1 87 ? 0.474 -7.417 -4.011 1.00 88.69 87 ASP A N 1
ATOM 638 C CA . ASP A 1 87 ? 0.292 -8.138 -5.271 1.00 88.69 87 ASP A CA 1
ATOM 639 C C . ASP A 1 87 ? -0.409 -7.273 -6.327 1.00 88.69 87 ASP A C 1
ATOM 641 O O . ASP A 1 87 ? 0.009 -7.222 -7.485 1.00 88.69 87 ASP A O 1
ATOM 645 N N . GLN A 1 88 ? -1.397 -6.467 -5.920 1.00 87.81 88 GLN A N 1
ATOM 646 C CA . GLN A 1 88 ? -2.010 -5.475 -6.804 1.00 87.81 88 GLN A CA 1
ATOM 647 C C . GLN A 1 88 ? -0.983 -4.498 -7.391 1.00 87.81 88 GLN A C 1
ATOM 649 O O . GLN A 1 88 ? -1.117 -4.097 -8.550 1.00 87.81 88 GLN A O 1
ATOM 654 N N . VAL A 1 89 ? 0.032 -4.083 -6.627 1.00 87.81 89 VAL A N 1
ATOM 655 C CA . VAL A 1 89 ? 1.099 -3.194 -7.122 1.00 87.81 89 VAL A CA 1
ATOM 656 C C . VAL A 1 89 ? 2.053 -3.957 -8.034 1.00 87.81 89 VAL A C 1
ATOM 658 O O . VAL A 1 89 ? 2.320 -3.485 -9.137 1.00 87.81 89 VAL A O 1
ATOM 661 N N . ALA A 1 90 ? 2.506 -5.143 -7.626 1.00 88.25 90 ALA A N 1
ATOM 662 C CA . ALA A 1 90 ? 3.405 -5.983 -8.417 1.00 88.25 90 ALA A CA 1
ATOM 663 C C . ALA A 1 90 ? 2.796 -6.381 -9.776 1.00 88.25 90 ALA A C 1
ATOM 665 O O . ALA A 1 90 ? 3.487 -6.400 -10.796 1.00 88.25 90 ALA A O 1
ATOM 666 N N . THR A 1 91 ? 1.486 -6.633 -9.814 1.00 89.06 91 THR A N 1
ATOM 667 C CA . THR A 1 91 ? 0.750 -6.975 -11.038 1.00 89.06 91 THR A CA 1
ATOM 668 C C . THR A 1 91 ? 0.447 -5.749 -11.902 1.00 89.06 91 THR A C 1
ATOM 670 O O . THR A 1 91 ? 0.488 -5.839 -13.130 1.00 89.06 91 THR A O 1
ATOM 673 N N . SER A 1 92 ? 0.147 -4.591 -11.300 1.00 86.88 92 SER A N 1
ATOM 674 C CA . SER A 1 92 ? -0.200 -3.374 -12.055 1.00 86.88 92 SER A CA 1
ATOM 675 C C . SER A 1 92 ? 1.008 -2.590 -12.572 1.00 86.88 92 SER A C 1
ATOM 677 O O . SER A 1 92 ? 0.871 -1.849 -13.547 1.00 86.88 92 SER A O 1
ATOM 679 N N . LEU A 1 93 ? 2.182 -2.752 -11.956 1.00 85.88 93 LEU A N 1
ATOM 680 C CA . LEU A 1 93 ? 3.400 -2.028 -12.304 1.00 85.88 93 LEU A CA 1
ATOM 681 C C . LEU A 1 93 ? 4.538 -3.013 -12.622 1.00 85.88 93 LEU A C 1
ATOM 683 O O . LEU A 1 93 ? 5.113 -3.595 -11.703 1.00 85.88 93 LEU A O 1
ATOM 687 N N . PRO A 1 94 ? 4.945 -3.149 -13.901 1.00 84.19 94 PRO A N 1
ATOM 688 C CA . PRO A 1 94 ? 6.011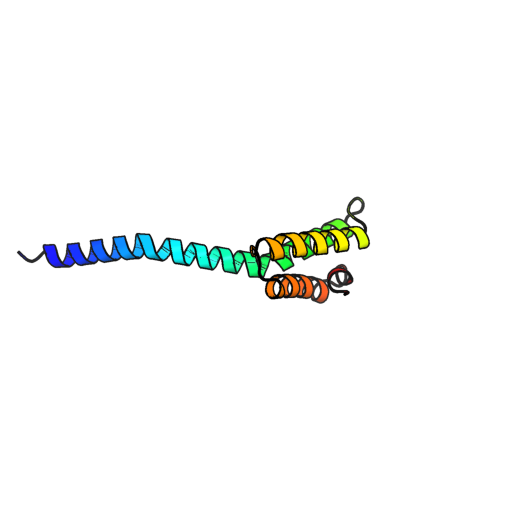 -4.072 -14.303 1.00 84.19 94 PRO A CA 1
ATOM 689 C C . PRO A 1 94 ? 7.343 -3.821 -13.588 1.00 84.19 94 PRO A C 1
ATOM 691 O O . PRO A 1 94 ? 8.070 -4.762 -13.289 1.00 84.19 94 PRO A O 1
ATOM 694 N N . ALA A 1 95 ? 7.644 -2.555 -13.282 1.00 83.06 95 ALA A N 1
ATOM 695 C CA . ALA A 1 95 ? 8.839 -2.148 -12.546 1.00 83.06 95 ALA A CA 1
ATOM 696 C C . ALA A 1 95 ? 8.862 -2.647 -11.091 1.00 83.06 95 ALA A C 1
ATOM 698 O O . ALA A 1 95 ? 9.929 -2.736 -10.499 1.00 83.06 95 ALA A O 1
ATOM 699 N N . CYS A 1 96 ? 7.700 -2.981 -10.525 1.00 86.12 96 CYS A N 1
ATOM 700 C CA . CYS A 1 96 ? 7.530 -3.371 -9.127 1.00 86.12 96 CYS A CA 1
ATOM 701 C C . CYS A 1 96 ? 7.309 -4.877 -8.952 1.00 86.12 96 CYS A C 1
ATOM 703 O O . CYS A 1 96 ? 6.966 -5.310 -7.854 1.00 86.12 96 CYS A O 1
ATOM 705 N N . ARG A 1 97 ? 7.450 -5.678 -10.019 1.00 87.00 97 ARG A N 1
ATOM 706 C CA . ARG A 1 97 ? 7.119 -7.110 -9.987 1.00 87.00 97 ARG A CA 1
ATOM 707 C C . ARG A 1 97 ? 7.887 -7.892 -8.923 1.00 87.00 97 ARG A C 1
ATOM 709 O O . ARG A 1 97 ? 7.323 -8.813 -8.348 1.00 87.00 97 ARG A O 1
ATOM 716 N N . PHE A 1 98 ? 9.115 -7.465 -8.636 1.00 84.19 98 PHE A N 1
ATOM 717 C CA . PHE A 1 98 ? 9.989 -8.054 -7.621 1.00 84.19 98 PHE A CA 1
ATOM 718 C C . PHE A 1 98 ? 9.385 -8.036 -6.207 1.00 84.19 98 PHE A C 1
ATOM 720 O O . PHE A 1 98 ? 9.750 -8.851 -5.376 1.00 84.19 98 PHE A O 1
ATOM 727 N N . LEU A 1 99 ? 8.425 -7.145 -5.922 1.00 83.38 99 LEU A N 1
ATOM 728 C CA . LEU A 1 99 ? 7.735 -7.097 -4.626 1.00 83.38 99 LEU A CA 1
ATOM 729 C C . LEU A 1 99 ? 6.694 -8.213 -4.442 1.00 83.38 99 LEU A C 1
ATOM 731 O O . LEU A 1 99 ? 6.224 -8.413 -3.326 1.00 83.38 99 LEU A O 1
ATOM 735 N N . GLY A 1 100 ? 6.282 -8.877 -5.526 1.00 77.81 100 GLY A N 1
ATOM 736 C CA . GLY A 1 100 ? 5.346 -10.006 -5.503 1.00 77.81 100 GLY A CA 1
ATOM 737 C C . GLY A 1 100 ? 6.026 -11.363 -5.692 1.00 77.81 100 GLY A C 1
ATOM 738 O O . GLY A 1 100 ? 5.333 -12.374 -5.788 1.00 77.81 100 GLY A O 1
ATOM 739 N N . GLU A 1 101 ? 7.358 -11.394 -5.798 1.00 74.94 101 GLU A N 1
ATOM 740 C CA . GLU A 1 101 ? 8.113 -12.644 -5.866 1.00 74.94 101 GLU A CA 1
ATOM 741 C C . GLU A 1 101 ? 8.261 -13.237 -4.448 1.00 74.94 101 GLU A C 1
ATOM 743 O O . GLU A 1 101 ? 8.510 -12.483 -3.505 1.00 74.94 101 GLU A O 1
ATOM 748 N N . PRO A 1 102 ? 8.025 -14.553 -4.276 1.00 57.69 102 PRO A N 1
ATOM 749 C CA . PRO A 1 102 ? 8.089 -15.228 -2.979 1.00 57.69 102 PRO A CA 1
ATOM 750 C C . PRO A 1 102 ? 9.515 -15.418 -2.454 1.00 57.69 102 PRO A C 1
ATOM 752 O O . PRO A 1 102 ? 10.448 -15.564 -3.277 1.00 57.69 102 PRO A O 1
#

Foldseek 3Di:
DPPPVVVVVVVVCCVCCVPVVVVVVVVVVLVVCQLQVLLVLLVVLLVQCPDPNHDPLVRSLVVSVVVLVVCVVVVSHDNVSNLVSNVVCLVVDVSSVSSNDD